Protein AF-A0A0E0BNS5-F1 (afdb_monomer_lite)

Secondary structure (DSSP, 8-state):
-EEETTEEEE-PPP--S-SSS---------------SEEEEEEEEE-SSSEEEEEEEEEETHHHHT-SS-PPGGGGTTTTTTT-SS--PPTT-SSPP-SS---PPPSSS----

Organism: NCBI:txid40148

Foldseek 3Di:
DKAAPPRDFDDADDDDPDPPDDDRVDDDQTDDDDDHQWTKDWDWDDDPPGIGTPDIDTHGCVVVVPPPDDDDPPPCVPPPPHCPPDRDWDPPDPDTDDPPDDDDDDPDPDDDD

Sequence (113 aa):
MVDLGKAWLGRTRVIDDEPVNPRWDERFHLYCAYFADNVIFSVKVSLPIGAALIGRAYLPFANLLSGEVITVDGDGKWWGTGTGVGDADVPCTYFKQHTGCRVTRYQDAHVPD

InterPro domains:
  IPR015679 Phospholipase D family [PTHR18896] (2-112)
  IPR035892 C2 domain superfamily [G3DSA:2.60.40.150] (1-79)
  IPR035892 C2 domain superfamily [SSF49562] (2-72)

pLDDT: mean 82.87, std 11.86, range [46.28, 95.69]

Structure (mmCIF, N/CA/C/O backbone):
data_AF-A0A0E0BNS5-F1
#
_entry.id   AF-A0A0E0BNS5-F1
#
loop_
_atom_site.group_PDB
_atom_site.id
_atom_site.type_symbol
_atom_site.label_atom_id
_atom_site.label_alt_id
_atom_site.label_comp_id
_atom_site.label_asym_id
_atom_site.label_entity_id
_atom_site.label_seq_id
_atom_site.pdbx_PDB_ins_code
_atom_site.Cartn_x
_atom_site.Cartn_y
_atom_site.Cartn_z
_atom_site.occupancy
_atom_site.B_iso_or_equiv
_atom_site.auth_seq_id
_atom_site.auth_comp_id
_atom_site.auth_asym_id
_atom_site.auth_atom_id
_atom_site.pdbx_PDB_model_num
ATOM 1 N N . MET A 1 1 ? 5.823 1.544 -8.472 1.00 90.50 1 MET A N 1
ATOM 2 C CA . MET A 1 1 ? 4.385 1.525 -8.101 1.00 90.50 1 MET A CA 1
ATOM 3 C C . MET A 1 1 ? 3.974 0.082 -7.898 1.00 90.50 1 MET A C 1
ATOM 5 O O . MET A 1 1 ? 4.508 -0.766 -8.606 1.00 90.50 1 MET A O 1
ATOM 9 N N . VAL A 1 2 ? 3.085 -0.173 -6.941 1.00 91.62 2 VAL A N 1
ATOM 10 C CA . VAL A 1 2 ? 2.520 -1.496 -6.650 1.00 91.62 2 VAL A CA 1
ATOM 11 C C . VAL A 1 2 ? 1.020 -1.435 -6.917 1.00 91.62 2 VAL A C 1
ATOM 13 O O . VAL A 1 2 ? 0.331 -0.588 -6.340 1.00 91.62 2 VAL A O 1
ATOM 16 N N . ASP A 1 3 ? 0.540 -2.309 -7.795 1.00 89.94 3 ASP A N 1
ATOM 17 C CA . ASP A 1 3 ? -0.837 -2.330 -8.283 1.00 89.94 3 ASP A CA 1
ATOM 18 C C . ASP A 1 3 ? -1.439 -3.745 -8.152 1.00 89.94 3 ASP A C 1
ATOM 20 O O . ASP A 1 3 ? -0.736 -4.740 -8.334 1.00 89.94 3 ASP A O 1
ATOM 24 N N . LEU A 1 4 ? -2.746 -3.845 -7.886 1.00 86.56 4 LEU A N 1
ATOM 25 C CA . LEU A 1 4 ? -3.525 -5.087 -8.009 1.00 86.56 4 LEU A CA 1
ATOM 26 C C . LEU A 1 4 ? -4.502 -4.956 -9.171 1.00 86.56 4 LEU A C 1
ATOM 28 O O . LEU A 1 4 ? -5.512 -4.254 -9.077 1.00 86.56 4 LEU A O 1
ATOM 32 N N . GLY A 1 5 ? -4.204 -5.610 -10.293 1.00 80.06 5 GLY A N 1
ATOM 33 C CA . GLY A 1 5 ? -4.983 -5.433 -11.518 1.00 80.06 5 GLY A CA 1
ATOM 34 C C . GLY A 1 5 ? -4.994 -3.966 -11.969 1.00 80.06 5 GLY A C 1
ATOM 35 O O . GLY A 1 5 ? -3.991 -3.464 -12.468 1.00 80.06 5 GLY A O 1
ATOM 36 N N . LYS A 1 6 ? -6.135 -3.280 -11.808 1.00 79.25 6 LYS A N 1
ATOM 37 C CA . LYS A 1 6 ? -6.294 -1.845 -12.128 1.00 79.25 6 LYS A CA 1
ATOM 38 C C . LYS A 1 6 ? -6.231 -0.921 -10.901 1.00 79.25 6 LYS A C 1
ATOM 40 O O . LYS A 1 6 ? -6.298 0.294 -11.072 1.00 79.25 6 LYS A O 1
ATOM 45 N N . ALA A 1 7 ? -6.140 -1.466 -9.688 1.00 86.94 7 ALA A N 1
ATOM 46 C CA . ALA A 1 7 ? -6.124 -0.691 -8.452 1.00 86.94 7 ALA A CA 1
ATOM 47 C C . ALA A 1 7 ? -4.689 -0.332 -8.045 1.00 86.94 7 ALA A C 1
ATOM 49 O O . ALA A 1 7 ? -3.846 -1.214 -7.896 1.00 86.94 7 ALA A O 1
ATOM 50 N N . TRP A 1 8 ? -4.422 0.957 -7.833 1.00 89.06 8 TRP A N 1
ATOM 51 C CA . TRP A 1 8 ? -3.129 1.434 -7.344 1.00 89.06 8 TRP A CA 1
ATOM 52 C C . TRP A 1 8 ? -3.082 1.362 -5.816 1.00 89.06 8 TRP A C 1
ATOM 54 O O . TRP A 1 8 ? -3.936 1.951 -5.155 1.00 89.06 8 TRP A O 1
ATOM 64 N N . LEU A 1 9 ? -2.096 0.651 -5.257 1.00 90.25 9 LEU A N 1
ATOM 65 C CA . LEU A 1 9 ? -1.993 0.429 -3.809 1.00 90.25 9 LEU A CA 1
ATOM 66 C C . LEU A 1 9 ? -0.845 1.180 -3.135 1.00 90.25 9 LEU A C 1
ATOM 68 O O . LEU A 1 9 ? -0.912 1.463 -1.942 1.00 90.25 9 LEU A O 1
ATOM 72 N N . GLY A 1 10 ? 0.222 1.500 -3.865 1.00 90.81 10 GLY A N 1
ATOM 73 C CA . GLY A 1 10 ? 1.371 2.160 -3.257 1.00 90.81 10 GLY A CA 1
ATOM 74 C C . GLY A 1 10 ? 2.443 2.602 -4.240 1.00 90.81 10 GLY A C 1
ATOM 75 O O . GLY A 1 10 ? 2.507 2.183 -5.404 1.00 90.81 10 GLY A O 1
ATOM 76 N N . ARG A 1 11 ? 3.325 3.480 -3.770 1.00 93.75 11 ARG A N 1
ATOM 77 C CA . ARG A 1 11 ? 4.536 3.885 -4.486 1.00 93.75 11 ARG A CA 1
ATOM 78 C C . ARG A 1 11 ? 5.704 3.957 -3.524 1.00 93.75 11 ARG A C 1
ATOM 80 O O . ARG A 1 11 ? 5.514 4.307 -2.366 1.00 93.75 11 ARG A O 1
ATOM 87 N N . THR A 1 12 ? 6.882 3.688 -4.057 1.00 93.75 12 THR A N 1
ATOM 88 C CA . THR A 1 12 ? 8.132 3.940 -3.361 1.00 93.75 12 THR A CA 1
ATOM 89 C C . THR A 1 12 ? 8.539 5.406 -3.463 1.00 93.75 12 THR A C 1
ATOM 91 O O . THR A 1 12 ? 7.939 6.174 -4.233 1.00 93.75 12 THR A O 1
ATOM 94 N N . ARG A 1 13 ? 9.570 5.802 -2.713 1.00 91.44 13 ARG A N 1
ATOM 95 C CA . ARG A 1 13 ? 10.290 7.055 -2.976 1.00 91.44 13 ARG A CA 1
ATOM 96 C C . ARG A 1 13 ? 11.022 6.996 -4.323 1.00 91.44 13 ARG A C 1
ATOM 98 O O . ARG A 1 13 ? 11.278 5.926 -4.879 1.00 91.44 13 ARG A O 1
ATOM 105 N N . VAL A 1 14 ? 11.341 8.170 -4.857 1.00 91.50 14 VAL A N 1
ATOM 106 C CA . VAL A 1 14 ? 12.202 8.311 -6.040 1.00 91.50 14 VAL A CA 1
ATOM 107 C C . VAL A 1 14 ? 13.662 8.237 -5.583 1.00 91.50 14 VAL A C 1
ATOM 109 O O . VAL A 1 14 ? 13.991 8.775 -4.529 1.00 91.50 14 VAL A O 1
ATOM 112 N N . ILE A 1 15 ? 14.501 7.537 -6.348 1.00 90.19 15 ILE A N 1
ATOM 113 C CA . ILE A 1 15 ? 15.950 7.444 -6.136 1.00 90.19 15 ILE A CA 1
ATOM 114 C C . ILE A 1 15 ? 16.612 8.030 -7.375 1.00 90.19 15 ILE A C 1
ATOM 116 O O . ILE A 1 15 ? 16.401 7.508 -8.470 1.00 90.19 15 ILE A O 1
ATOM 120 N N . ASP A 1 16 ? 17.402 9.083 -7.190 1.00 85.25 16 ASP A N 1
ATOM 121 C CA . ASP A 1 16 ? 18.049 9.800 -8.293 1.00 85.25 16 ASP A CA 1
ATOM 122 C C . ASP A 1 16 ? 19.539 9.428 -8.448 1.00 85.25 16 ASP A C 1
ATOM 124 O O . ASP A 1 16 ? 20.089 9.529 -9.543 1.00 85.25 16 ASP A O 1
ATOM 128 N N . ASP A 1 17 ? 20.176 8.919 -7.387 1.00 86.06 17 ASP A N 1
ATOM 129 C CA . ASP A 1 17 ? 21.634 8.713 -7.335 1.00 86.06 17 ASP A CA 1
ATOM 130 C C . ASP A 1 17 ? 22.105 7.345 -7.879 1.00 86.06 17 ASP A C 1
ATOM 132 O O . ASP A 1 17 ? 23.281 7.173 -8.203 1.00 86.06 17 ASP A O 1
ATOM 136 N N . GLU A 1 18 ? 21.205 6.362 -8.021 1.00 84.75 18 GLU A N 1
ATOM 137 C CA . GLU A 1 18 ? 21.524 4.991 -8.465 1.00 84.75 18 GLU A CA 1
ATOM 138 C C . GLU A 1 18 ? 20.651 4.544 -9.658 1.00 84.75 18 GLU A C 1
ATOM 140 O O . GLU A 1 18 ? 19.721 3.748 -9.502 1.00 84.75 18 GLU A O 1
ATOM 145 N N . PRO A 1 19 ? 20.936 5.015 -10.887 1.00 83.00 19 PRO A N 1
ATOM 146 C CA . PRO A 1 19 ? 20.031 4.842 -12.028 1.00 83.00 19 PRO A CA 1
ATOM 147 C C . PRO A 1 19 ? 20.001 3.421 -12.616 1.00 83.00 19 PRO A C 1
ATOM 149 O O . PRO A 1 19 ? 19.056 3.071 -13.320 1.00 83.00 19 PRO A O 1
ATOM 152 N N . VAL A 1 20 ? 21.032 2.604 -12.372 1.00 88.06 20 VAL A N 1
ATOM 153 C CA . VAL A 1 20 ? 21.172 1.267 -12.986 1.00 88.06 20 VAL A CA 1
ATOM 154 C C . VAL A 1 20 ? 20.627 0.160 -12.089 1.00 88.06 20 VAL A C 1
ATOM 156 O O . VAL A 1 20 ? 20.006 -0.781 -12.577 1.00 88.06 20 VAL A O 1
ATOM 159 N N . ASN A 1 21 ? 20.865 0.258 -10.782 1.00 90.00 21 ASN A N 1
ATOM 160 C CA . ASN A 1 21 ? 20.463 -0.757 -9.811 1.00 90.00 21 ASN A CA 1
ATOM 161 C C . ASN A 1 21 ? 19.858 -0.102 -8.560 1.00 90.00 21 ASN A C 1
ATOM 163 O O . ASN A 1 21 ? 20.443 -0.219 -7.484 1.00 90.00 21 ASN A O 1
ATOM 167 N N . PRO A 1 22 ? 18.727 0.611 -8.699 1.00 91.12 22 PRO A N 1
ATOM 168 C CA . PRO A 1 22 ? 18.116 1.331 -7.590 1.00 91.12 22 PRO A CA 1
ATOM 169 C C . PRO A 1 22 ? 17.689 0.371 -6.475 1.00 91.12 22 PRO A C 1
ATOM 171 O O . PRO A 1 22 ? 16.974 -0.608 -6.713 1.00 91.12 22 PRO A O 1
ATOM 174 N N . ARG A 1 23 ? 18.092 0.680 -5.241 1.00 92.44 23 ARG A N 1
ATOM 175 C CA . ARG A 1 23 ? 17.722 -0.076 -4.038 1.00 92.44 23 ARG A CA 1
ATOM 176 C C . ARG A 1 23 ? 16.805 0.754 -3.151 1.00 92.44 23 ARG A C 1
ATOM 178 O O . ARG A 1 23 ? 17.243 1.686 -2.491 1.00 92.44 23 ARG A O 1
ATOM 185 N N . TRP A 1 24 ? 15.515 0.419 -3.149 1.00 92.44 24 TRP A N 1
ATOM 186 C CA . TRP A 1 24 ? 14.528 1.118 -2.316 1.00 92.44 24 TRP A CA 1
ATOM 187 C C . TRP A 1 24 ? 14.542 0.662 -0.862 1.00 92.44 24 TRP A C 1
ATOM 189 O O . TRP A 1 24 ? 14.386 1.495 0.026 1.00 92.44 24 TRP A O 1
ATOM 199 N N . ASP A 1 25 ? 14.686 -0.644 -0.623 1.00 90.50 25 ASP A N 1
ATOM 200 C CA . ASP A 1 25 ? 14.591 -1.256 0.709 1.00 90.50 25 ASP A CA 1
ATOM 201 C C . ASP A 1 25 ? 13.357 -0.782 1.508 1.00 90.50 25 ASP A C 1
ATOM 203 O O . ASP A 1 25 ? 13.376 -0.623 2.729 1.00 90.50 25 ASP A O 1
ATOM 207 N N . GLU A 1 26 ? 12.249 -0.553 0.797 1.00 88.94 26 GLU A N 1
ATOM 208 C CA . GLU A 1 26 ? 10.984 -0.100 1.366 1.00 88.94 26 GLU A CA 1
ATOM 209 C C . GLU A 1 26 ? 10.037 -1.269 1.618 1.00 88.94 26 GLU A C 1
ATOM 211 O O . GLU A 1 26 ? 9.963 -2.226 0.846 1.00 88.94 26 GLU A O 1
ATOM 216 N N . ARG A 1 27 ? 9.272 -1.163 2.707 1.00 87.88 27 ARG A N 1
ATOM 217 C CA . ARG A 1 27 ? 8.258 -2.143 3.098 1.00 87.88 27 ARG A CA 1
ATOM 218 C C . ARG A 1 27 ? 6.886 -1.491 3.082 1.00 87.88 27 ARG A C 1
ATOM 220 O O . ARG A 1 27 ? 6.731 -0.357 3.530 1.00 87.88 27 ARG A O 1
ATOM 227 N N . PHE A 1 28 ? 5.897 -2.236 2.606 1.00 85.19 28 PHE A N 1
ATOM 228 C CA . PHE A 1 28 ? 4.511 -1.794 2.534 1.00 85.19 28 PHE A CA 1
ATOM 229 C C . PHE A 1 28 ? 3.619 -2.755 3.310 1.00 85.19 28 PHE A C 1
ATOM 231 O O . PHE A 1 28 ? 3.734 -3.966 3.143 1.00 85.19 28 PHE A O 1
ATOM 238 N N . HIS A 1 29 ? 2.696 -2.197 4.092 1.00 83.38 29 HIS A N 1
ATOM 239 C CA . HIS A 1 29 ? 1.552 -2.922 4.639 1.00 83.38 29 HIS A CA 1
ATOM 240 C C . HIS A 1 29 ? 0.332 -2.497 3.822 1.00 83.38 29 HIS A C 1
ATOM 242 O O . HIS A 1 29 ? -0.140 -1.364 3.937 1.00 83.38 29 HIS A O 1
ATOM 248 N N . LEU A 1 30 ? -0.102 -3.366 2.906 1.00 83.31 30 LEU A N 1
ATOM 249 C CA . LEU A 1 30 ? -1.168 -3.072 1.951 1.00 83.31 30 LEU A CA 1
ATOM 250 C C . LEU A 1 30 ? -2.441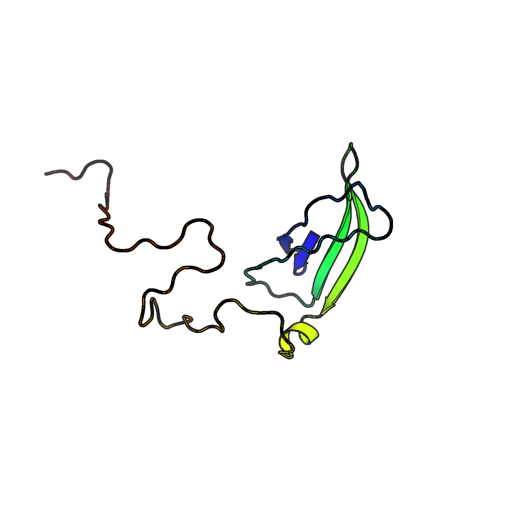 -3.818 2.345 1.00 83.31 30 LEU A C 1
ATOM 252 O O . LEU A 1 30 ? -2.509 -5.042 2.261 1.00 83.31 30 LEU A O 1
ATOM 256 N N . TYR A 1 31 ? -3.473 -3.070 2.724 1.00 81.25 31 TYR A N 1
ATOM 257 C CA . TYR A 1 31 ? -4.794 -3.630 2.983 1.00 81.25 31 TYR A CA 1
ATOM 258 C C . TYR A 1 31 ? -5.493 -3.926 1.656 1.00 81.25 31 TYR A C 1
ATOM 260 O O . TYR A 1 31 ? -5.757 -3.021 0.863 1.00 81.25 31 TYR A O 1
ATOM 268 N N . CYS A 1 32 ? -5.768 -5.205 1.406 1.00 77.56 32 CYS A N 1
ATOM 269 C CA . CYS A 1 32 ? -6.264 -5.683 0.121 1.00 77.56 32 CYS A CA 1
ATOM 270 C C . CYS A 1 32 ? -7.675 -6.267 0.260 1.00 77.56 32 CYS A C 1
ATOM 272 O O . CYS A 1 32 ? -7.916 -7.136 1.091 1.00 77.56 32 CYS A O 1
ATOM 274 N N . ALA A 1 33 ? -8.592 -5.815 -0.595 1.00 80.00 33 ALA A N 1
ATOM 275 C CA . ALA A 1 33 ? -9.958 -6.335 -0.714 1.00 80.00 33 ALA A CA 1
ATOM 276 C C . ALA A 1 33 ? -10.383 -6.399 -2.194 1.00 80.00 33 ALA A C 1
ATOM 278 O O . ALA A 1 33 ? -11.490 -6.010 -2.562 1.00 80.00 33 ALA A O 1
ATOM 279 N N . TYR A 1 34 ? -9.456 -6.806 -3.066 1.00 77.56 34 TYR A N 1
ATOM 280 C CA . TYR A 1 34 ? -9.629 -6.785 -4.518 1.00 77.56 34 TYR A CA 1
ATOM 281 C C . TYR A 1 34 ? -9.325 -8.153 -5.129 1.00 77.56 34 TYR A C 1
ATOM 283 O O . TYR A 1 34 ? -8.369 -8.812 -4.725 1.00 77.56 34 TYR A O 1
ATOM 291 N N . PHE A 1 35 ? -10.110 -8.555 -6.131 1.00 79.06 35 PHE A N 1
ATOM 292 C CA . PHE A 1 35 ? -9.843 -9.753 -6.924 1.00 79.06 35 PHE A CA 1
ATOM 293 C C . PHE A 1 35 ? -8.851 -9.424 -8.038 1.00 79.06 35 PHE A C 1
ATOM 295 O O . PHE A 1 35 ? -9.150 -8.634 -8.934 1.00 79.06 35 PHE A O 1
ATOM 302 N N . ALA A 1 36 ? -7.672 -10.030 -7.990 1.00 83.44 36 ALA A N 1
ATOM 303 C CA . ALA A 1 36 ? -6.671 -9.904 -9.036 1.00 83.44 36 ALA A CA 1
ATOM 304 C C . ALA A 1 36 ? -5.874 -11.204 -9.162 1.00 83.44 36 ALA A C 1
ATOM 306 O O . ALA A 1 36 ? -5.723 -11.938 -8.192 1.00 83.44 36 ALA A O 1
ATOM 307 N N . ASP A 1 37 ? -5.344 -11.457 -10.359 1.00 86.44 37 ASP A N 1
ATOM 308 C CA . ASP A 1 37 ? -4.517 -12.641 -10.637 1.00 86.44 37 ASP A CA 1
ATOM 309 C C . ASP A 1 37 ? -3.037 -12.396 -10.334 1.00 86.44 37 ASP A C 1
ATOM 311 O O . ASP A 1 37 ? -2.291 -13.322 -10.016 1.00 86.44 37 ASP A O 1
ATOM 315 N N . ASN A 1 38 ? -2.609 -11.130 -10.395 1.00 87.81 38 ASN A N 1
ATOM 316 C CA . ASN A 1 38 ? -1.228 -10.720 -10.178 1.00 87.81 38 ASN A CA 1
ATOM 317 C C . ASN A 1 38 ? -1.140 -9.441 -9.342 1.00 87.81 38 ASN A C 1
ATOM 319 O O . ASN A 1 38 ? -1.925 -8.504 -9.532 1.00 87.81 38 ASN A O 1
ATOM 323 N N . VAL A 1 39 ? -0.102 -9.372 -8.513 1.00 89.50 39 VAL A N 1
ATOM 324 C CA . VAL A 1 39 ? 0.489 -8.110 -8.067 1.00 89.50 39 VAL A CA 1
ATOM 325 C C . VAL A 1 39 ? 1.384 -7.596 -9.190 1.00 89.50 39 VAL A C 1
ATOM 327 O O . VAL A 1 39 ? 2.202 -8.340 -9.734 1.00 89.50 39 VAL A O 1
ATOM 330 N N . ILE A 1 40 ? 1.226 -6.331 -9.558 1.00 92.81 40 ILE A N 1
ATOM 331 C CA . ILE A 1 40 ? 1.967 -5.700 -10.648 1.00 92.81 40 ILE A CA 1
ATOM 332 C C . ILE A 1 40 ? 2.900 -4.650 -10.052 1.00 92.81 40 ILE A C 1
ATOM 334 O O . ILE A 1 40 ? 2.463 -3.690 -9.416 1.00 92.81 40 ILE A O 1
ATOM 338 N N . PHE A 1 41 ? 4.196 -4.807 -10.299 1.00 93.69 41 PHE A N 1
ATOM 339 C CA . PHE A 1 41 ? 5.212 -3.821 -9.954 1.00 93.69 41 PHE A CA 1
ATOM 340 C C . PHE A 1 41 ? 5.575 -3.025 -11.200 1.00 93.69 41 PHE A C 1
ATOM 342 O O . PHE A 1 41 ? 6.185 -3.557 -12.122 1.00 93.69 41 PHE A O 1
ATOM 349 N N . SER A 1 42 ? 5.219 -1.743 -11.236 1.00 94.62 42 SER A N 1
ATOM 350 C CA . SER A 1 42 ? 5.598 -0.841 -12.329 1.00 94.62 42 SER A CA 1
ATOM 351 C C . SER A 1 42 ? 6.811 0.003 -11.929 1.00 94.62 42 SER A C 1
ATOM 353 O O . SER A 1 42 ? 6.715 0.813 -10.997 1.00 94.62 42 SER A O 1
ATOM 355 N N . VAL A 1 43 ? 7.922 -0.137 -12.653 1.00 94.62 43 VAL A N 1
ATOM 356 C CA . VAL A 1 43 ? 9.133 0.684 -12.486 1.00 94.62 43 VAL A CA 1
ATOM 357 C C . VAL A 1 43 ? 9.085 1.836 -13.483 1.00 94.62 43 VAL A C 1
ATOM 359 O O . VAL A 1 43 ? 8.872 1.629 -14.679 1.00 94.62 43 VAL A O 1
ATOM 362 N N . LYS A 1 44 ? 9.244 3.062 -12.989 1.00 93.38 44 LYS A N 1
ATOM 363 C CA . LYS A 1 44 ? 9.153 4.288 -13.786 1.00 93.38 44 LYS A CA 1
ATOM 364 C C . LYS A 1 44 ? 10.339 5.190 -13.476 1.00 93.38 44 LYS A C 1
ATOM 366 O O . LYS A 1 44 ? 10.755 5.252 -12.323 1.00 93.38 44 LYS A O 1
ATOM 371 N N . VAL A 1 45 ? 10.812 5.915 -14.483 1.00 91.81 45 VAL A N 1
ATOM 372 C CA . VAL A 1 45 ? 11.733 7.038 -14.295 1.00 91.81 45 VAL A CA 1
ATOM 373 C C . VAL A 1 45 ? 10.922 8.317 -14.121 1.00 91.81 45 VAL A C 1
ATOM 375 O O . VAL A 1 45 ? 9.991 8.581 -14.891 1.00 91.81 45 VAL A O 1
ATOM 378 N N . SER A 1 46 ? 11.250 9.084 -13.084 1.00 90.75 46 SER A N 1
ATOM 379 C CA . SER A 1 46 ? 10.692 10.417 -12.874 1.00 90.75 46 SER A CA 1
ATOM 380 C C . SER A 1 46 ? 11.426 11.400 -13.779 1.00 90.75 46 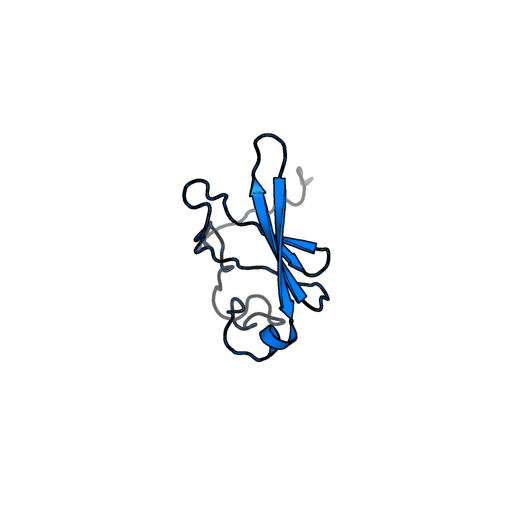SER A C 1
ATOM 382 O O . SER A 1 46 ? 12.653 11.410 -13.812 1.00 90.75 46 SER A O 1
ATOM 384 N N . LEU A 1 47 ? 10.689 12.209 -14.533 1.00 87.69 47 LEU A N 1
ATOM 385 C CA . LEU A 1 47 ? 11.245 13.241 -15.403 1.00 87.69 47 LEU A CA 1
ATOM 386 C C . LEU A 1 47 ? 10.755 14.611 -14.912 1.00 87.69 47 LEU A C 1
ATOM 388 O O . LEU A 1 47 ? 9.710 14.683 -14.264 1.00 87.69 47 LEU A O 1
ATOM 392 N N . PRO A 1 48 ? 11.441 15.719 -15.246 1.00 89.75 48 PRO A N 1
ATOM 393 C CA . PRO A 1 48 ? 10.969 17.060 -14.887 1.00 89.75 48 PRO A CA 1
ATOM 394 C C . PRO A 1 48 ? 9.538 17.337 -15.366 1.00 89.75 48 PRO A C 1
ATOM 396 O O . PRO A 1 48 ? 8.794 18.084 -14.737 1.00 89.75 48 PRO A O 1
ATOM 399 N N . ILE A 1 49 ? 9.147 16.703 -16.476 1.00 89.56 49 ILE A N 1
ATOM 400 C CA . ILE A 1 49 ? 7.802 16.764 -17.037 1.00 89.56 49 ILE A CA 1
ATOM 401 C C . ILE A 1 49 ? 7.282 15.330 -17.169 1.00 89.56 49 ILE A C 1
ATOM 403 O O . ILE A 1 49 ? 7.465 14.664 -18.187 1.00 89.56 49 ILE A O 1
ATOM 407 N N . GLY A 1 50 ? 6.635 14.850 -16.109 1.00 86.25 50 GLY A N 1
ATOM 408 C CA . GLY A 1 50 ? 5.951 13.559 -16.084 1.00 86.25 50 GLY A CA 1
ATOM 409 C C . GLY A 1 50 ? 6.834 12.383 -15.666 1.00 86.25 50 GLY A C 1
ATOM 410 O O . GLY A 1 50 ? 7.780 12.519 -14.898 1.00 86.25 50 GLY A O 1
ATOM 411 N N . ALA A 1 51 ? 6.478 11.186 -16.128 1.00 89.81 51 ALA A N 1
ATOM 412 C CA . ALA A 1 51 ? 7.207 9.963 -15.819 1.00 89.81 51 ALA A CA 1
ATOM 413 C C . ALA A 1 51 ? 7.122 8.988 -16.993 1.00 89.81 51 ALA A C 1
ATOM 415 O O . ALA A 1 51 ? 6.056 8.835 -17.594 1.00 89.81 51 ALA A O 1
ATOM 416 N N . ALA A 1 52 ? 8.220 8.294 -17.282 1.00 93.06 52 ALA A N 1
ATOM 417 C CA . ALA A 1 52 ? 8.261 7.265 -18.315 1.00 93.06 52 ALA A CA 1
ATOM 418 C C . ALA A 1 52 ? 8.304 5.868 -17.683 1.00 93.06 52 ALA A C 1
ATOM 420 O O . ALA A 1 52 ? 8.991 5.634 -16.689 1.00 93.06 52 ALA A O 1
ATOM 421 N N . LEU A 1 53 ? 7.535 4.930 -18.241 1.00 94.12 53 LEU A N 1
ATOM 422 C CA . LEU A 1 53 ? 7.535 3.535 -17.803 1.00 94.12 53 LEU A CA 1
ATOM 423 C C . LEU A 1 53 ? 8.800 2.836 -18.305 1.00 94.12 53 LEU A C 1
ATOM 425 O O . LEU A 1 53 ? 9.025 2.789 -19.509 1.00 94.12 53 LEU A O 1
ATOM 429 N N . ILE A 1 54 ? 9.573 2.261 -17.384 1.00 93.50 54 ILE A N 1
ATOM 430 C CA . ILE A 1 54 ? 10.722 1.409 -17.713 1.00 93.50 54 ILE A CA 1
ATOM 431 C C . ILE A 1 54 ? 10.235 -0.019 -17.958 1.00 93.50 54 ILE A C 1
ATOM 433 O O . ILE A 1 54 ? 10.564 -0.631 -18.969 1.00 93.50 54 ILE A O 1
ATOM 437 N N . GLY A 1 55 ? 9.419 -0.550 -17.044 1.00 94.44 55 GLY A N 1
ATOM 438 C CA . GLY A 1 55 ? 8.961 -1.930 -17.137 1.00 94.44 55 GLY A CA 1
ATOM 439 C C . GLY A 1 55 ? 7.941 -2.316 -16.077 1.00 94.44 55 GLY A C 1
ATOM 440 O O . GLY A 1 55 ? 7.642 -1.550 -15.155 1.00 94.44 55 GLY A O 1
ATOM 441 N N . ARG A 1 56 ? 7.394 -3.523 -16.237 1.00 95.69 56 ARG A N 1
ATOM 442 C CA . ARG A 1 56 ? 6.465 -4.141 -15.291 1.00 95.69 56 ARG A CA 1
ATOM 443 C C . ARG A 1 56 ? 6.933 -5.542 -14.928 1.00 95.69 56 ARG A C 1
ATOM 445 O O . ARG A 1 56 ? 7.278 -6.310 -15.820 1.00 95.69 56 ARG A O 1
ATOM 452 N N . ALA A 1 57 ? 6.890 -5.866 -13.644 1.00 93.81 57 ALA A N 1
ATOM 453 C CA . ALA A 1 57 ? 7.023 -7.226 -13.146 1.00 93.81 57 ALA A CA 1
ATOM 454 C C . ALA A 1 57 ? 5.672 -7.704 -12.608 1.00 93.81 57 ALA A C 1
ATOM 456 O O . ALA A 1 57 ? 4.901 -6.917 -12.055 1.00 93.81 57 ALA A O 1
ATOM 457 N N . TYR A 1 58 ? 5.390 -8.989 -12.789 1.00 92.62 58 TYR A N 1
ATOM 458 C CA . TYR A 1 58 ? 4.122 -9.613 -12.429 1.00 92.62 58 TYR A CA 1
ATOM 459 C C . TYR A 1 58 ? 4.402 -10.732 -11.434 1.00 92.62 58 TYR A C 1
ATOM 461 O O . TYR A 1 58 ? 5.205 -11.620 -11.718 1.00 92.62 58 TYR A O 1
ATOM 469 N N . LEU A 1 59 ? 3.754 -10.674 -10.275 1.00 88.88 59 LEU A N 1
ATOM 470 C CA . LEU A 1 59 ? 3.826 -11.698 -9.243 1.00 88.88 59 LEU A CA 1
ATOM 471 C C . LEU A 1 59 ? 2.439 -12.341 -9.095 1.00 88.88 59 LEU A C 1
ATOM 473 O O . LEU A 1 59 ? 1.530 -11.681 -8.584 1.00 88.88 59 LEU A O 1
ATOM 477 N N . PRO A 1 60 ? 2.252 -13.594 -9.544 1.00 88.06 60 PRO A N 1
ATOM 478 C CA . PRO A 1 60 ? 0.970 -14.282 -9.440 1.00 88.06 60 PRO A CA 1
ATOM 479 C C . PRO A 1 60 ? 0.529 -14.465 -7.988 1.00 88.06 60 PRO A C 1
ATOM 481 O O . PRO A 1 60 ? 1.331 -14.859 -7.140 1.00 88.06 60 PRO A O 1
ATOM 484 N N . PHE A 1 61 ? -0.762 -14.274 -7.705 1.00 81.94 61 PHE A N 1
ATOM 485 C CA . PHE A 1 61 ? -1.308 -14.494 -6.359 1.00 81.94 61 PHE A CA 1
ATOM 486 C C . PHE A 1 61 ? -1.199 -15.942 -5.886 1.00 81.94 61 PHE A C 1
ATOM 488 O O . PHE A 1 61 ? -1.085 -16.178 -4.688 1.00 81.94 61 PHE A O 1
ATOM 495 N N . ALA A 1 62 ? -1.168 -16.912 -6.802 1.00 80.06 62 ALA A N 1
ATOM 496 C CA . ALA A 1 62 ? -0.934 -18.312 -6.451 1.00 80.06 62 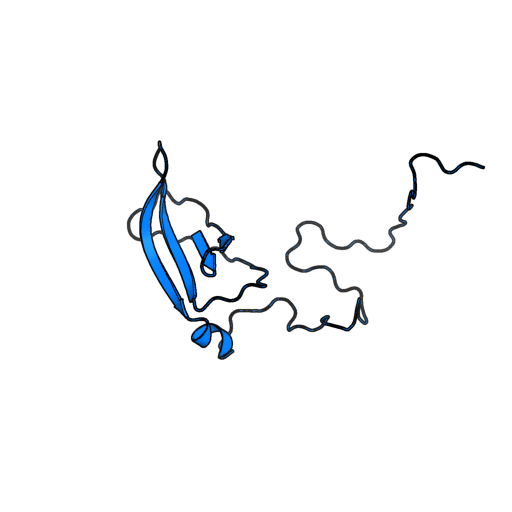ALA A CA 1
ATOM 497 C C . ALA A 1 62 ? 0.364 -18.501 -5.641 1.00 80.06 62 ALA A C 1
ATOM 499 O O . ALA A 1 62 ? 0.389 -19.303 -4.712 1.00 80.06 62 ALA A O 1
ATOM 500 N N . ASN A 1 63 ? 1.398 -17.701 -5.929 1.00 76.62 63 ASN A N 1
ATOM 501 C CA . ASN A 1 63 ? 2.673 -17.728 -5.208 1.00 76.62 63 ASN A CA 1
ATOM 502 C C . ASN A 1 63 ? 2.605 -17.009 -3.849 1.00 76.62 63 ASN A C 1
ATOM 504 O O . ASN A 1 63 ? 3.488 -17.1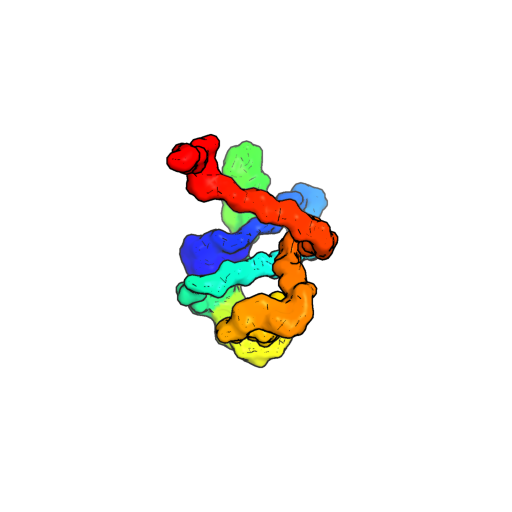87 -3.022 1.00 76.62 63 ASN A O 1
ATOM 508 N N . LEU A 1 64 ? 1.584 -16.176 -3.626 1.00 72.12 64 LEU A N 1
ATOM 509 C CA . LEU A 1 64 ? 1.352 -15.464 -2.364 1.00 72.12 64 LEU A CA 1
ATOM 510 C C . LEU A 1 64 ? 0.493 -16.278 -1.390 1.00 72.12 64 LEU A C 1
ATOM 512 O O . LEU A 1 64 ? 0.617 -16.132 -0.179 1.00 72.12 64 LEU A O 1
ATOM 516 N N . LEU A 1 65 ? -0.382 -17.139 -1.915 1.00 68.94 65 LEU A N 1
ATOM 517 C CA . LEU A 1 65 ? -1.293 -17.967 -1.122 1.00 68.94 65 LEU A CA 1
ATOM 518 C C . LEU A 1 65 ? -0.628 -19.233 -0.556 1.00 68.94 65 LEU A C 1
ATOM 520 O O . LEU A 1 65 ? -1.180 -19.843 0.356 1.00 68.94 65 LEU A O 1
ATOM 524 N N . SER A 1 66 ? 0.544 -19.632 -1.064 1.00 63.50 66 SER A N 1
ATOM 525 C CA . SER A 1 66 ? 1.258 -20.846 -0.636 1.00 63.50 66 SER A CA 1
ATOM 526 C C . SER A 1 66 ? 1.891 -20.756 0.761 1.00 63.50 66 SER A C 1
ATOM 528 O O . SER A 1 66 ? 2.456 -21.741 1.228 1.00 63.50 66 SER A O 1
ATOM 530 N N . GLY A 1 67 ? 1.775 -19.617 1.455 1.00 54.06 67 GLY A N 1
ATOM 531 C CA . GLY A 1 67 ? 2.126 -19.486 2.875 1.00 54.06 67 GLY A CA 1
ATOM 532 C C . GLY A 1 67 ? 3.626 -19.415 3.183 1.00 54.06 67 GLY A C 1
ATOM 533 O O . GLY A 1 67 ? 4.003 -19.371 4.352 1.00 54.06 67 GLY A O 1
ATOM 534 N N . GLU A 1 68 ? 4.490 -19.359 2.168 1.00 55.81 68 GLU A N 1
ATOM 535 C CA . GLU A 1 68 ? 5.903 -19.013 2.341 1.00 55.81 68 GLU A CA 1
ATOM 536 C C . GLU A 1 68 ? 5.992 -17.492 2.580 1.00 55.81 68 GLU A C 1
ATOM 538 O O . GLU A 1 68 ? 5.803 -16.695 1.668 1.00 55.81 68 GLU A O 1
ATOM 543 N N . VAL A 1 69 ? 6.126 -17.117 3.859 1.00 51.81 69 VAL A N 1
ATOM 544 C CA . VAL A 1 69 ? 6.009 -15.772 4.464 1.00 51.81 69 VAL A CA 1
ATOM 545 C C . VAL A 1 69 ? 6.020 -14.575 3.498 1.00 51.81 69 VAL A C 1
ATOM 547 O O . VAL A 1 69 ? 7.072 -14.168 3.010 1.00 51.81 69 VAL A O 1
ATOM 550 N N . ILE A 1 70 ? 4.880 -13.876 3.425 1.00 54.22 70 ILE A N 1
ATOM 551 C CA . ILE A 1 70 ? 4.832 -12.406 3.370 1.00 54.22 70 ILE A CA 1
ATOM 552 C C . ILE A 1 70 ? 3.769 -11.975 4.391 1.00 54.22 70 ILE A C 1
ATOM 554 O O . ILE A 1 70 ? 2.580 -12.203 4.198 1.00 54.22 70 ILE A O 1
ATOM 558 N N . THR A 1 71 ? 4.220 -11.470 5.538 1.00 46.28 71 THR A N 1
ATOM 559 C CA . THR A 1 71 ? 3.448 -11.257 6.776 1.00 46.28 71 THR A CA 1
ATOM 560 C C . THR A 1 71 ? 2.095 -10.567 6.561 1.00 46.28 71 THR A C 1
ATOM 562 O O . THR A 1 71 ? 2.044 -9.432 6.091 1.00 46.28 71 THR A O 1
ATOM 565 N N . VAL A 1 72 ? 1.009 -11.231 6.969 1.00 52.12 72 VAL A N 1
ATOM 566 C CA . VAL A 1 72 ? -0.300 -10.600 7.183 1.00 52.12 72 VAL A CA 1
ATOM 567 C C . VAL A 1 72 ? -0.300 -10.048 8.603 1.00 52.12 72 VAL A C 1
ATOM 569 O O . VAL A 1 72 ? -0.099 -10.803 9.554 1.00 52.12 72 VAL A O 1
ATOM 572 N N . ASP A 1 73 ? -0.505 -8.742 8.764 1.00 54.53 73 ASP A N 1
ATOM 573 C CA . ASP A 1 73 ? -0.530 -8.130 10.092 1.00 54.53 73 ASP A CA 1
ATOM 574 C C . ASP A 1 73 ? -1.596 -8.803 10.978 1.00 54.53 73 ASP A C 1
ATOM 576 O O . ASP A 1 73 ? -2.790 -8.810 10.672 1.00 54.53 73 ASP A O 1
ATOM 580 N N . GLY A 1 74 ? -1.146 -9.383 12.095 1.00 56.03 74 GLY A N 1
ATOM 581 C CA . GLY A 1 74 ? -1.999 -9.911 13.159 1.00 56.03 74 GLY A CA 1
ATOM 582 C C . GLY A 1 74 ? -2.564 -11.321 12.968 1.00 56.03 74 GLY A C 1
ATOM 583 O O . GLY A 1 74 ? -3.448 -11.671 13.747 1.00 56.03 74 GLY A O 1
ATOM 584 N N . ASP A 1 75 ? -2.114 -12.112 11.983 1.00 63.03 75 ASP A N 1
ATOM 585 C CA . ASP A 1 75 ? -2.528 -13.519 11.750 1.00 63.03 75 ASP A CA 1
ATOM 586 C C . ASP A 1 75 ? -4.059 -13.751 11.720 1.00 63.03 75 ASP A C 1
ATOM 588 O O . ASP A 1 75 ? -4.553 -14.846 11.985 1.00 63.03 75 ASP A O 1
ATOM 592 N N . GLY A 1 76 ? -4.851 -12.706 11.456 1.00 66.00 76 GLY A N 1
ATOM 593 C CA . GLY A 1 76 ? -6.315 -12.761 11.558 1.00 66.00 76 GLY A CA 1
ATOM 594 C C . GLY A 1 76 ? -6.866 -12.899 12.987 1.00 66.00 76 GLY A C 1
ATOM 595 O O . GLY A 1 76 ? -8.066 -13.116 13.150 1.00 66.00 76 GLY A O 1
ATOM 596 N N . LYS A 1 77 ? -6.039 -12.723 14.027 1.00 72.19 77 LYS A N 1
ATOM 597 C CA . LYS A 1 77 ? -6.370 -12.904 15.455 1.00 72.19 77 LYS A CA 1
ATOM 598 C C . LYS A 1 77 ? -7.670 -12.220 15.905 1.00 72.19 77 LYS A C 1
ATOM 600 O O . LYS A 1 77 ? -8.369 -12.739 16.772 1.00 72.19 77 LYS A O 1
ATOM 605 N N . TRP A 1 78 ? -7.985 -11.057 15.340 1.00 72.81 78 TRP A N 1
ATOM 606 C CA . TRP A 1 78 ? -9.128 -10.226 15.749 1.00 72.81 78 TRP A CA 1
ATOM 607 C C . TRP A 1 78 ? -10.315 -10.288 14.776 1.00 72.81 78 TRP A C 1
ATOM 609 O O . TRP A 1 78 ? -11.313 -9.587 14.949 1.00 72.81 78 TRP A O 1
ATOM 619 N N . TRP A 1 79 ? -10.227 -11.110 13.727 1.00 78.56 79 TRP A N 1
ATOM 620 C CA . TRP A 1 79 ? -11.290 -11.216 12.734 1.00 78.56 79 TRP A CA 1
ATOM 621 C C . TRP A 1 79 ? -12.537 -11.882 13.330 1.00 78.56 79 TRP A C 1
ATOM 623 O O . TRP A 1 79 ? -12.476 -12.992 13.852 1.00 78.56 79 TRP A O 1
ATOM 633 N N . GLY A 1 80 ? -13.684 -11.198 13.255 1.00 80.19 80 GLY A N 1
ATOM 634 C CA . GLY A 1 80 ? -14.974 -11.720 13.726 1.00 80.19 80 GLY A CA 1
ATOM 635 C C . GLY A 1 80 ? -15.166 -11.757 15.250 1.00 80.19 80 GLY A C 1
ATOM 636 O O . GLY A 1 80 ? -16.202 -12.237 15.702 1.00 80.19 80 GLY A O 1
ATOM 637 N N . THR A 1 81 ? -14.217 -11.246 16.044 1.00 80.00 81 THR A N 1
ATOM 638 C CA . THR A 1 81 ? -14.242 -11.333 17.521 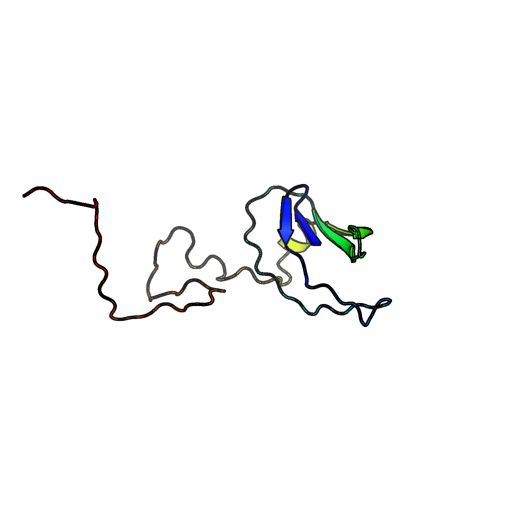1.00 80.00 81 THR A CA 1
ATOM 639 C C . THR A 1 81 ? -14.376 -9.982 18.235 1.00 80.00 81 THR A C 1
ATOM 641 O O . THR A 1 81 ? -14.509 -9.940 19.458 1.00 80.00 81 THR A O 1
ATOM 644 N N . GLY A 1 82 ? -14.391 -8.868 17.494 1.00 77.56 82 GLY A N 1
ATOM 645 C CA . GLY A 1 82 ? -14.449 -7.520 18.066 1.00 77.56 82 GLY A CA 1
ATOM 646 C C . GLY A 1 82 ? -13.106 -7.095 18.667 1.00 77.56 82 GLY A C 1
ATOM 647 O O . GLY A 1 82 ? -12.055 -7.413 18.123 1.00 77.56 82 GLY A O 1
ATOM 648 N N . THR A 1 83 ? -13.121 -6.375 19.792 1.00 74.25 83 THR A N 1
ATOM 649 C CA . THR A 1 83 ? -11.897 -5.889 20.465 1.00 74.25 83 THR A CA 1
ATOM 650 C C . THR A 1 83 ? -11.085 -6.991 21.154 1.00 74.25 83 THR A C 1
ATOM 652 O O . THR A 1 83 ? -10.011 -6.715 21.676 1.00 74.25 83 THR A O 1
ATOM 655 N N . GLY A 1 84 ? -11.582 -8.234 21.163 1.00 65.50 84 GLY A N 1
ATOM 656 C CA . GLY A 1 84 ? -10.935 -9.374 21.806 1.00 65.50 84 GLY A CA 1
ATOM 657 C C . GLY A 1 84 ? -10.648 -9.177 23.305 1.00 65.50 84 GLY A C 1
ATOM 658 O O . GLY A 1 84 ? -11.224 -8.306 23.955 1.00 65.50 84 GLY A O 1
ATOM 659 N N . VAL A 1 85 ? -9.789 -10.036 23.872 1.00 54.69 85 VAL A N 1
ATOM 660 C CA . VAL A 1 85 ? -9.322 -9.951 25.269 1.00 54.69 85 VAL A CA 1
ATOM 661 C C . VAL A 1 85 ? -7.919 -9.342 25.286 1.00 54.69 85 VAL A C 1
ATOM 663 O O . VAL A 1 85 ? -6.985 -9.928 24.736 1.00 54.69 85 VAL A O 1
ATOM 666 N N . GLY A 1 86 ? -7.780 -8.190 25.945 1.00 60.66 86 GLY A N 1
ATOM 667 C CA . GLY A 1 86 ? -6.547 -7.404 26.010 1.00 60.66 86 GLY A CA 1
ATOM 668 C C . GLY A 1 86 ? -6.524 -6.291 24.963 1.00 60.66 86 GLY A C 1
ATOM 669 O O . GLY A 1 86 ? -6.788 -6.538 23.792 1.00 60.66 86 GLY A O 1
ATOM 670 N N . ASP A 1 87 ? -6.217 -5.074 25.412 1.00 59.88 87 ASP A N 1
ATOM 671 C CA . ASP A 1 87 ? -6.100 -3.851 24.614 1.00 59.88 87 ASP A CA 1
ATOM 672 C C . ASP A 1 87 ? -5.107 -4.018 23.454 1.00 59.88 87 ASP A C 1
ATOM 674 O O . ASP A 1 87 ? -3.903 -3.796 23.594 1.00 59.88 87 ASP A O 1
ATOM 678 N N . ALA A 1 88 ? -5.605 -4.450 22.300 1.00 67.00 88 ALA A N 1
ATOM 679 C CA . ALA A 1 88 ? -4.803 -4.577 21.100 1.00 67.00 88 ALA A CA 1
ATOM 680 C C . ALA A 1 88 ? -4.862 -3.273 20.306 1.00 67.00 88 ALA A C 1
ATOM 682 O O . ALA A 1 88 ? -5.907 -2.905 19.775 1.00 67.00 88 ALA A O 1
ATOM 683 N N . ASP A 1 89 ? -3.722 -2.588 20.237 1.00 77.50 89 ASP A N 1
ATOM 684 C CA . ASP A 1 89 ? -3.560 -1.384 19.427 1.00 77.50 89 ASP A CA 1
ATOM 685 C C . ASP A 1 89 ? -3.685 -1.712 17.930 1.00 77.50 89 ASP A C 1
ATOM 687 O O . ASP A 1 89 ? -3.373 -2.822 17.479 1.00 77.50 89 ASP A O 1
ATOM 691 N N . VAL A 1 90 ? -4.104 -0.726 17.142 1.00 83.81 90 VAL A N 1
ATOM 692 C CA . VAL A 1 90 ? -4.121 -0.840 15.683 1.00 83.81 90 VAL A CA 1
ATOM 693 C C . VAL A 1 90 ? -2.664 -0.873 15.190 1.00 83.81 90 VAL A C 1
ATOM 695 O O . VAL A 1 90 ? -1.904 0.060 15.476 1.00 83.81 90 VAL A O 1
ATOM 698 N N . PRO A 1 91 ? -2.229 -1.920 14.460 1.00 83.19 91 PRO A N 1
ATOM 699 C CA . PRO A 1 91 ? -0.849 -2.036 14.000 1.00 83.19 91 PRO A CA 1
ATOM 700 C C . PRO A 1 91 ? -0.522 -0.992 12.926 1.00 83.19 91 PRO A C 1
ATOM 702 O O . PRO A 1 91 ? -1.404 -0.416 12.290 1.00 83.19 91 PRO A O 1
ATOM 705 N N . CYS A 1 92 ? 0.774 -0.748 12.713 1.00 83.50 92 CYS A N 1
ATOM 706 C CA . CYS A 1 92 ? 1.272 0.139 11.654 1.00 83.50 92 CYS A CA 1
ATOM 707 C C . CYS A 1 92 ? 0.732 1.589 11.707 1.00 83.50 92 CYS A C 1
ATOM 709 O O . CYS A 1 92 ? 0.692 2.285 10.694 1.00 83.50 92 CYS A O 1
ATOM 711 N N . THR A 1 93 ? 0.372 2.073 12.900 1.00 84.88 93 THR A N 1
ATOM 712 C CA . THR A 1 93 ? -0.066 3.452 13.174 1.00 84.88 93 THR A CA 1
A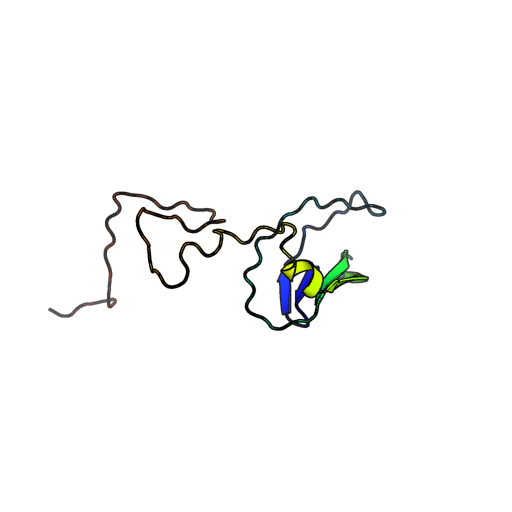TOM 713 C C . THR A 1 93 ? 1.057 4.326 13.738 1.00 84.88 93 THR A C 1
ATOM 715 O O . THR A 1 93 ? 1.931 3.848 14.474 1.00 84.88 93 THR A O 1
ATOM 718 N N . TYR A 1 94 ? 1.014 5.626 13.410 1.00 90.25 94 TYR A N 1
ATOM 719 C CA . TYR A 1 94 ? 1.937 6.634 13.950 1.00 90.25 94 TYR A CA 1
ATOM 720 C C . TYR A 1 94 ? 1.645 6.941 15.426 1.00 90.25 94 TYR A C 1
ATOM 722 O O . TYR A 1 94 ? 2.542 6.869 16.262 1.00 90.25 94 TYR A O 1
ATOM 730 N N . PHE A 1 95 ? 0.385 7.246 15.753 1.00 90.44 95 PHE A N 1
ATOM 731 C CA . PHE A 1 95 ? -0.057 7.470 17.129 1.00 90.44 95 PHE A CA 1
ATOM 732 C C . PHE A 1 95 ? -0.485 6.149 17.757 1.00 90.44 95 PHE A C 1
ATOM 734 O O . PHE A 1 95 ? -1.302 5.435 17.179 1.00 90.44 95 PHE A O 1
ATOM 741 N N . LYS A 1 96 ? 0.074 5.842 18.928 1.00 88.81 96 LYS A N 1
ATOM 742 C CA . LYS A 1 96 ? -0.241 4.629 19.685 1.00 88.81 96 LYS A CA 1
ATOM 743 C C . LYS A 1 96 ? -1.477 4.814 20.547 1.00 88.81 96 LYS A C 1
ATOM 745 O O . LYS A 1 96 ? -1.803 5.936 20.943 1.00 88.81 96 LYS A O 1
ATOM 750 N N . GLN A 1 97 ? -2.142 3.710 20.862 1.00 87.00 97 GLN A N 1
ATOM 751 C CA . GLN A 1 97 ? -3.247 3.715 21.810 1.00 87.00 97 GLN A CA 1
ATOM 752 C C . GLN A 1 97 ? -2.780 4.224 23.184 1.00 87.00 97 GLN A C 1
ATOM 754 O O . GLN A 1 97 ? -1.759 3.794 23.721 1.00 87.00 97 GLN A O 1
ATOM 759 N N . HIS A 1 98 ? -3.563 5.129 23.772 1.00 88.62 98 HIS A N 1
ATOM 760 C CA . HIS A 1 98 ? -3.344 5.650 25.119 1.00 88.62 98 HIS A CA 1
ATOM 761 C C . HIS A 1 98 ? -4.395 5.095 26.088 1.00 88.62 98 HIS A C 1
ATOM 763 O O . HIS A 1 98 ? -5.574 4.992 25.754 1.00 88.62 98 HIS A O 1
ATOM 769 N N . THR A 1 99 ? -3.970 4.760 27.307 1.00 89.38 99 THR A N 1
ATOM 770 C CA . THR A 1 99 ? -4.839 4.245 28.377 1.00 89.38 99 THR A CA 1
ATOM 771 C C . THR A 1 99 ? -5.219 5.342 29.372 1.00 89.38 99 THR A C 1
ATOM 773 O O . THR A 1 99 ? -4.468 6.294 29.571 1.00 89.38 99 THR A O 1
ATOM 776 N N . GLY A 1 100 ? -6.362 5.192 30.049 1.00 90.50 100 GLY A N 1
ATOM 777 C CA . GLY A 1 100 ? -6.821 6.151 31.067 1.00 90.50 100 GLY A CA 1
ATOM 778 C C . GLY A 1 100 ? -7.447 7.429 30.497 1.00 90.50 100 GLY A C 1
ATOM 779 O O . GLY A 1 100 ? -7.631 8.410 31.216 1.00 90.50 100 GLY A O 1
ATOM 780 N N . CYS A 1 101 ? -7.779 7.435 29.205 1.00 91.31 101 CYS A N 1
ATOM 781 C CA . CYS A 1 101 ? -8.429 8.565 28.555 1.00 91.31 101 CYS A CA 1
ATOM 782 C C . CYS A 1 101 ? -9.913 8.668 28.940 1.00 91.31 101 CYS A C 1
ATOM 784 O O . CYS A 1 101 ? -10.611 7.664 29.081 1.00 91.31 101 CYS A O 1
ATOM 786 N N . ARG A 1 102 ? -10.419 9.903 29.026 1.00 95.25 102 ARG A N 1
ATOM 787 C CA . ARG A 1 102 ? -11.855 10.201 29.096 1.00 95.25 102 ARG A CA 1
ATOM 788 C C . ARG A 1 102 ? -12.281 10.873 27.798 1.00 95.25 102 ARG A C 1
ATOM 790 O O . ARG A 1 102 ? -11.729 11.906 27.435 1.00 95.25 102 ARG A O 1
ATOM 797 N N . VAL A 1 103 ? -13.266 10.290 27.122 1.00 94.50 103 VAL A N 1
ATOM 798 C CA . VAL A 1 103 ? -13.793 10.795 25.848 1.00 94.50 103 VAL A CA 1
ATOM 799 C C . VAL A 1 103 ? -15.178 11.388 26.082 1.00 94.50 103 VAL A C 1
ATOM 801 O O . VAL A 1 103 ? -16.082 10.681 26.522 1.00 94.50 103 VAL A O 1
ATOM 804 N N . THR A 1 104 ? -15.357 12.669 25.762 1.00 94.31 104 THR A N 1
ATOM 805 C CA . THR A 1 104 ? -16.683 13.303 25.721 1.00 94.31 104 THR A CA 1
ATOM 806 C C . THR A 1 104 ? -17.244 13.167 24.310 1.00 94.31 104 THR A C 1
ATOM 808 O O . THR A 1 104 ? -16.597 13.579 23.349 1.00 94.31 104 THR A O 1
ATOM 811 N N . ARG A 1 105 ? -18.433 12.573 24.172 1.00 93.12 105 ARG A N 1
ATOM 812 C CA . ARG A 1 105 ? -19.135 12.459 22.887 1.00 93.12 105 ARG A CA 1
ATOM 813 C C . ARG A 1 105 ? -20.144 13.596 22.768 1.00 93.12 105 ARG A C 1
ATOM 815 O O . ARG A 1 105 ? -21.012 13.716 23.625 1.00 93.12 105 ARG A O 1
ATOM 822 N N . TYR A 1 106 ? -20.048 14.382 21.705 1.00 93.12 106 TYR A N 1
ATOM 823 C CA . TYR A 1 106 ? -21.048 15.388 21.351 1.00 93.12 106 TYR A CA 1
ATOM 824 C C . TYR A 1 106 ? -21.913 14.818 20.224 1.00 93.12 106 TYR A C 1
ATOM 826 O O . TYR A 1 106 ? -21.371 14.432 19.190 1.00 93.12 106 TYR A O 1
ATOM 834 N N . GLN A 1 107 ? -23.222 14.678 20.458 1.00 91.19 107 GLN A N 1
ATOM 835 C CA . GLN A 1 107 ? -24.161 14.141 19.458 1.00 91.19 107 GLN A CA 1
ATOM 836 C C . GLN A 1 107 ? -24.560 15.206 18.437 1.00 91.19 107 GLN A C 1
ATOM 838 O O . GLN A 1 107 ? -24.620 14.919 17.249 1.00 91.19 107 GLN A O 1
ATOM 843 N N . ASP A 1 108 ? -24.711 16.440 18.910 1.00 91.88 108 ASP A N 1
ATOM 844 C CA . ASP A 1 108 ? -25.019 17.622 18.122 1.00 91.88 108 ASP A CA 1
ATOM 845 C C . ASP A 1 108 ? -24.195 18.809 18.635 1.00 91.88 108 ASP A C 1
ATOM 847 O O . ASP A 1 108 ? -23.590 18.754 19.711 1.00 91.88 108 ASP A O 1
ATOM 851 N N . ALA A 1 109 ? -24.186 19.909 17.875 1.00 89.38 109 ALA A N 1
ATOM 852 C CA . ALA A 1 109 ? -23.577 21.167 18.317 1.00 89.38 109 ALA A CA 1
ATOM 853 C C . ALA A 1 109 ? -24.298 21.765 19.540 1.00 89.38 109 ALA A C 1
ATOM 855 O O . ALA A 1 109 ? -23.704 22.520 20.308 1.00 89.38 109 ALA A O 1
ATOM 856 N N . HIS A 1 110 ? -25.574 21.421 19.711 1.00 89.19 110 HIS A N 1
ATOM 857 C CA . HIS A 1 110 ? -26.405 21.826 20.828 1.00 89.19 110 HIS A CA 1
ATOM 858 C C . HIS A 1 110 ? -27.379 20.696 21.156 1.00 89.19 110 HIS A C 1
ATOM 860 O O . HIS A 1 110 ? -28.043 20.175 20.264 1.00 89.19 110 HIS A O 1
ATOM 866 N N . VAL A 1 111 ? -27.455 20.337 22.434 1.00 85.38 111 VAL A N 1
ATOM 867 C CA . VAL A 1 111 ? -28.490 19.452 22.967 1.00 85.38 111 VAL A CA 1
ATOM 868 C C . VAL A 1 111 ? -29.474 20.371 23.689 1.00 85.38 111 VAL A C 1
ATOM 870 O O . VAL A 1 111 ? -29.050 21.002 24.659 1.00 85.38 111 VAL A O 1
ATOM 873 N N . PRO A 1 112 ? -30.713 20.532 23.184 1.00 79.75 112 PRO A N 1
ATOM 874 C CA . PRO A 1 112 ? -31.742 21.309 23.867 1.00 79.75 112 PRO A CA 1
ATOM 875 C C . PRO A 1 112 ? -32.005 20.738 25.263 1.00 79.75 112 PRO A C 1
ATOM 877 O O . PRO A 1 112 ? -31.858 19.531 25.463 1.00 79.75 112 PRO A O 1
ATOM 880 N N . ASP A 1 113 ? -32.387 21.612 26.192 1.00 77.81 113 ASP A N 1
ATOM 881 C CA . ASP A 1 113 ? -32.695 21.253 27.582 1.00 77.81 113 ASP A CA 1
ATOM 882 C C . ASP A 1 113 ? -33.893 20.292 27.719 1.00 77.81 113 ASP A C 1
ATOM 884 O O . ASP A 1 113 ? -34.867 20.416 26.934 1.00 77.81 113 ASP A O 1
#

Radius of gyration: 20.91 Å; chains: 1; bounding box: 54×43×49 Å